Protein AF-A0AA39VV81-F1 (afdb_monomer_lite)

InterPro domains:
  IPR027417 P-loop containing nucleoside triphosphate hydrolase [G3DSA:3.40.50.300] (1-77)
  IPR027417 P-loop containing nucleoside triphosphate hydrolase [SSF52540] (1-65)
  IPR043926 ABC transporter family G domain [PF19055] (35-97)

Secondary structure (DSSP, 8-state):
-B-TTTT--HHHHHHHHHHHHHHHTTT-----B-SS--HHHHTT-SEEEEE-TTS-EEEEEE--GGGHHHHHHHHTSTTPPPPPTT--HHHHHHHHTSHHHHHHHT--HHHHHHTSHHHHHHHHHHHHHHSPPTT------SSSS--------

pLDDT: mean 90.63, std 11.13, range [39.34, 98.38]

Structure (mmCIF, N/CA/C/O backbone):
data_AF-A0AA39VV81-F1
#
_entry.id   AF-A0AA39VV81-F1
#
loop_
_atom_site.group_PDB
_atom_site.id
_atom_site.type_symbol
_atom_site.label_atom_id
_atom_site.label_alt_id
_atom_site.label_comp_id
_atom_site.label_asym_id
_atom_site.label_entity_id
_atom_site.label_seq_id
_atom_site.pdbx_PDB_ins_code
_atom_site.Cartn_x
_atom_site.Cartn_y
_atom_site.Cartn_z
_atom_site.occupancy
_atom_site.B_iso_or_equiv
_atom_site.auth_seq_id
_atom_site.auth_comp_id
_atom_site.auth_asym_id
_atom_site.auth_atom_id
_atom_site.pdbx_PDB_model_num
ATOM 1 N N . MET A 1 1 ? 12.410 -4.896 -3.274 1.00 86.50 1 MET A N 1
ATOM 2 C CA . MET A 1 1 ? 13.393 -4.187 -2.432 1.00 86.50 1 MET A CA 1
ATOM 3 C C . MET A 1 1 ? 12.891 -4.257 -1.015 1.00 86.50 1 MET A C 1
ATOM 5 O O . MET A 1 1 ? 11.704 -4.032 -0.819 1.00 86.50 1 MET A O 1
ATOM 9 N N . ASP A 1 2 ? 13.754 -4.611 -0.078 1.00 88.00 2 ASP A N 1
ATOM 10 C CA . ASP A 1 2 ? 13.371 -4.659 1.327 1.00 88.00 2 ASP A CA 1
ATOM 11 C C . ASP A 1 2 ?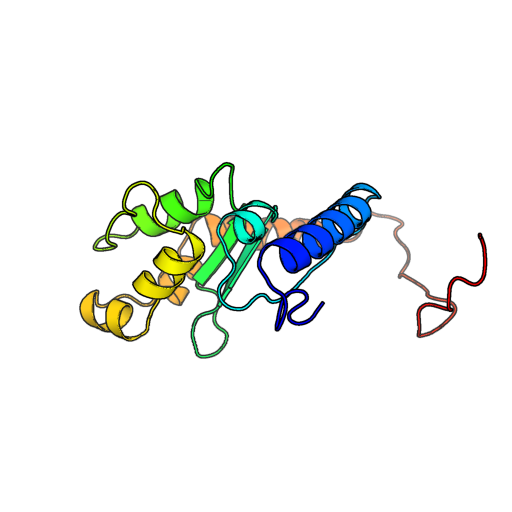 13.767 -3.33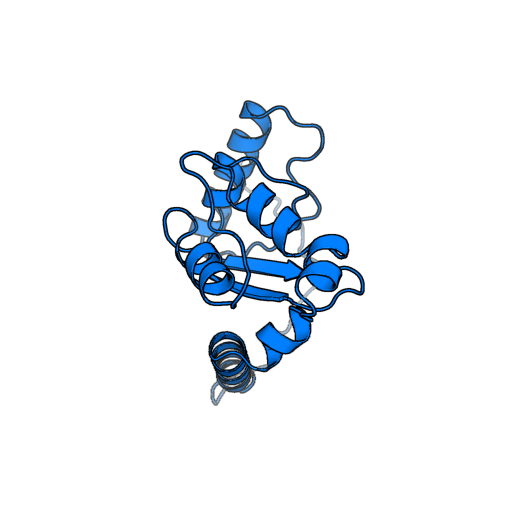6 1.984 1.00 88.00 2 ASP A C 1
ATOM 13 O O . ASP A 1 2 ? 14.931 -2.950 1.907 1.00 88.00 2 ASP A O 1
ATOM 17 N N . GLU A 1 3 ? 12.781 -2.602 2.495 1.00 87.69 3 GLU A N 1
ATOM 18 C CA . GLU A 1 3 ? 12.946 -1.348 3.242 1.00 87.69 3 GLU A CA 1
ATOM 19 C C . GLU A 1 3 ? 13.960 -0.316 2.678 1.00 87.69 3 GLU A C 1
ATOM 21 O O . GLU A 1 3 ? 14.897 0.099 3.366 1.00 87.69 3 GLU A O 1
ATOM 26 N N . PRO A 1 4 ? 13.793 0.184 1.438 1.00 87.81 4 PRO A N 1
ATOM 27 C CA . PRO A 1 4 ? 14.809 1.000 0.756 1.00 87.81 4 PRO A CA 1
ATOM 28 C C . PRO A 1 4 ? 15.098 2.367 1.402 1.00 87.81 4 PRO A C 1
ATOM 30 O O . PRO A 1 4 ? 16.030 3.055 0.989 1.00 87.81 4 PRO A O 1
ATOM 33 N N . THR A 1 5 ? 14.285 2.791 2.370 1.00 90.75 5 THR A N 1
ATOM 34 C CA . THR A 1 5 ? 14.377 4.101 3.027 1.00 90.75 5 THR A CA 1
ATOM 35 C C . THR A 1 5 ? 14.743 4.012 4.508 1.00 90.75 5 THR A C 1
ATOM 37 O O . THR A 1 5 ? 14.811 5.045 5.172 1.00 90.75 5 THR A O 1
ATOM 40 N N . THR A 1 6 ? 14.966 2.809 5.044 1.00 87.75 6 THR A N 1
ATOM 41 C CA . THR A 1 6 ? 15.277 2.626 6.467 1.00 87.75 6 THR A CA 1
ATOM 42 C C . THR A 1 6 ? 16.638 3.226 6.814 1.00 87.75 6 THR A C 1
ATOM 44 O O . THR A 1 6 ? 17.627 3.034 6.111 1.00 87.75 6 THR A O 1
ATOM 47 N N . GLY A 1 7 ? 16.680 4.000 7.903 1.00 86.50 7 GLY A N 1
ATOM 48 C CA . GLY A 1 7 ? 17.887 4.691 8.371 1.00 86.50 7 GLY A CA 1
ATOM 49 C C . GLY A 1 7 ? 18.252 5.964 7.598 1.00 86.50 7 GLY A C 1
ATOM 50 O O . GLY A 1 7 ? 19.259 6.592 7.919 1.00 86.50 7 GLY A O 1
ATOM 51 N N . LEU A 1 8 ? 17.452 6.368 6.606 1.00 89.25 8 LEU A N 1
ATOM 52 C CA . LEU A 1 8 ? 17.658 7.608 5.861 1.00 89.25 8 LEU A CA 1
ATOM 53 C C . LEU A 1 8 ? 16.846 8.760 6.453 1.00 89.25 8 LEU A C 1
ATOM 55 O O . LEU A 1 8 ? 15.715 8.583 6.906 1.00 89.25 8 LEU A O 1
ATOM 59 N N . ASP A 1 9 ? 17.399 9.971 6.380 1.00 90.38 9 ASP A N 1
ATOM 60 C CA . ASP A 1 9 ? 16.602 11.175 6.595 1.00 90.38 9 ASP A CA 1
ATOM 61 C C . ASP A 1 9 ? 15.593 11.390 5.450 1.00 90.38 9 ASP A C 1
ATOM 63 O O . ASP A 1 9 ? 15.684 10.786 4.376 1.00 90.38 9 ASP A O 1
ATOM 67 N N . ALA A 1 10 ? 14.628 12.287 5.664 1.00 85.81 10 ALA A N 1
ATOM 68 C CA . ALA A 1 10 ? 13.545 12.528 4.712 1.00 85.81 10 ALA A CA 1
ATOM 69 C C . ALA A 1 10 ? 14.028 12.944 3.308 1.00 85.81 10 ALA A C 1
ATOM 71 O O . ALA A 1 10 ? 13.410 12.569 2.310 1.00 85.81 10 ALA A O 1
ATOM 72 N N . ARG A 1 11 ? 15.129 13.702 3.205 1.00 89.38 11 ARG A N 1
ATOM 73 C CA . ARG A 1 11 ? 15.673 14.138 1.910 1.00 89.38 11 ARG A CA 1
ATOM 74 C C . ARG A 1 11 ? 16.378 12.986 1.212 1.00 89.38 11 ARG A C 1
ATOM 76 O O . ARG A 1 11 ? 16.147 12.771 0.025 1.00 89.38 11 ARG A O 1
ATOM 83 N N . ALA A 1 12 ? 17.210 12.241 1.937 1.00 92.81 12 ALA A N 1
ATOM 84 C CA . ALA A 1 12 ? 17.902 11.077 1.397 1.00 92.81 12 ALA A CA 1
ATOM 85 C C . ALA A 1 12 ? 16.903 10.011 0.915 1.00 92.81 12 ALA A C 1
ATOM 87 O O . ALA A 1 12 ? 17.016 9.526 -0.211 1.00 92.81 12 ALA A O 1
ATOM 88 N N . ALA A 1 13 ? 15.861 9.733 1.701 1.00 91.50 13 ALA A N 1
ATOM 89 C CA . ALA A 1 13 ? 14.791 8.819 1.316 1.00 91.50 13 ALA A CA 1
ATOM 90 C C . ALA A 1 13 ? 14.043 9.291 0.055 1.00 91.50 13 ALA A C 1
ATOM 92 O O . ALA A 1 13 ? 13.805 8.496 -0.854 1.00 91.50 13 ALA A O 1
ATOM 93 N N . ALA A 1 14 ? 13.735 10.589 -0.059 1.00 90.00 14 ALA A N 1
ATOM 94 C CA . ALA A 1 14 ? 13.103 11.145 -1.257 1.00 90.00 14 ALA A CA 1
ATOM 95 C C . ALA A 1 14 ? 13.991 11.014 -2.510 1.00 90.00 14 ALA A C 1
ATOM 97 O O . ALA A 1 14 ? 13.491 10.723 -3.597 1.00 90.00 14 ALA A O 1
ATOM 98 N N . ILE A 1 15 ? 15.311 11.185 -2.371 1.00 93.56 15 ILE A N 1
ATOM 99 C CA . ILE A 1 15 ? 16.265 10.984 -3.473 1.00 93.56 15 ILE A CA 1
ATOM 100 C C . ILE A 1 15 ? 16.265 9.520 -3.927 1.00 93.56 15 ILE A C 1
ATOM 102 O O . ILE A 1 15 ? 16.209 9.267 -5.133 1.00 93.56 15 ILE A O 1
ATOM 106 N N . VAL A 1 16 ? 16.284 8.571 -2.985 1.00 93.88 16 VAL A N 1
ATOM 107 C CA . VAL A 1 16 ? 16.202 7.135 -3.289 1.00 93.88 16 VAL A CA 1
ATOM 108 C C . VAL A 1 16 ? 14.902 6.815 -4.019 1.00 93.88 16 VAL A C 1
ATOM 110 O O . VAL A 1 16 ? 14.941 6.217 -5.092 1.00 93.88 16 VAL A O 1
ATOM 113 N N . MET A 1 17 ? 13.759 7.273 -3.507 1.00 93.50 17 MET A N 1
ATOM 114 C CA . MET A 1 17 ? 12.463 7.002 -4.135 1.00 93.50 17 MET A CA 1
ATOM 115 C C . MET A 1 17 ? 12.330 7.637 -5.522 1.00 93.50 17 MET A C 1
ATOM 117 O O . MET A 1 17 ? 11.754 7.028 -6.420 1.00 93.50 17 MET A O 1
ATOM 121 N N . ARG A 1 18 ? 12.939 8.805 -5.756 1.00 93.12 18 ARG A N 1
ATOM 122 C CA . ARG A 1 18 ? 13.023 9.394 -7.100 1.00 93.12 18 ARG A CA 1
ATOM 123 C C . ARG A 1 18 ? 13.838 8.525 -8.058 1.00 93.12 18 ARG A C 1
ATOM 125 O O . ARG A 1 18 ? 13.425 8.323 -9.194 1.00 93.12 18 ARG A O 1
ATOM 132 N N . ALA A 1 19 ? 14.977 7.995 -7.614 1.00 94.62 19 ALA A N 1
ATOM 133 C CA . ALA A 1 19 ? 15.768 7.078 -8.431 1.00 94.62 19 ALA A CA 1
ATOM 134 C C . ALA A 1 19 ? 14.997 5.781 -8.731 1.00 94.62 19 ALA A C 1
ATOM 136 O O . ALA A 1 19 ? 15.000 5.319 -9.869 1.00 94.62 19 ALA A O 1
ATOM 137 N N . VAL A 1 20 ? 14.278 5.238 -7.743 1.00 94.44 20 VAL A N 1
ATOM 138 C CA . VAL A 1 20 ? 13.371 4.094 -7.925 1.00 94.44 20 VAL A CA 1
ATOM 139 C C . VAL A 1 20 ? 12.307 4.413 -8.975 1.00 94.44 20 VAL A C 1
ATOM 141 O O . VAL A 1 20 ? 12.102 3.609 -9.883 1.00 94.44 20 VAL A O 1
ATOM 144 N N . LYS A 1 21 ? 11.682 5.597 -8.919 1.00 93.19 21 LYS A N 1
ATOM 145 C CA . LYS A 1 21 ? 10.670 6.001 -9.903 1.00 93.19 21 LYS A CA 1
ATOM 146 C C . LYS A 1 21 ? 11.243 6.089 -11.319 1.00 93.19 21 LYS A C 1
ATOM 148 O O . LYS A 1 21 ? 10.651 5.521 -12.227 1.00 93.19 21 LYS A O 1
ATOM 153 N N . ASN A 1 22 ? 12.446 6.642 -11.486 1.00 94.38 22 ASN A N 1
ATOM 154 C CA . ASN A 1 22 ? 13.122 6.656 -12.788 1.00 94.38 22 ASN A CA 1
ATOM 155 C C . ASN A 1 22 ? 13.334 5.241 -13.354 1.00 94.38 22 ASN A C 1
ATOM 157 O O . ASN A 1 22 ? 13.246 5.041 -14.561 1.00 94.38 22 ASN A O 1
ATOM 161 N N . VAL A 1 23 ? 13.616 4.244 -12.505 1.00 94.88 23 VAL A N 1
ATOM 162 C CA . VAL A 1 23 ? 13.725 2.844 -12.948 1.00 94.88 23 VAL A CA 1
ATOM 163 C C . VAL A 1 23 ? 12.357 2.298 -13.351 1.00 94.88 23 VAL A C 1
ATOM 165 O O . VAL A 1 23 ? 12.263 1.622 -14.376 1.00 94.88 23 VAL A O 1
ATOM 168 N N . VAL A 1 24 ? 11.295 2.606 -12.603 1.00 94.94 24 VAL A N 1
ATOM 169 C CA . VAL A 1 24 ? 9.922 2.224 -12.976 1.00 94.94 24 VAL A CA 1
ATOM 170 C C . VAL A 1 24 ? 9.543 2.790 -14.346 1.00 94.94 24 VAL A C 1
ATOM 172 O O . VAL A 1 24 ? 9.026 2.051 -15.184 1.00 94.94 24 VAL A O 1
ATOM 175 N N . ASP A 1 25 ? 9.903 4.044 -14.623 1.00 94.06 25 ASP A N 1
ATOM 176 C CA . ASP A 1 25 ? 9.601 4.733 -15.885 1.00 94.06 25 ASP A CA 1
ATOM 177 C C . ASP A 1 25 ? 10.280 4.089 -17.110 1.00 94.06 25 ASP A C 1
ATOM 179 O O . ASP A 1 25 ? 9.867 4.308 -18.246 1.00 94.06 25 ASP A O 1
ATOM 183 N N . THR A 1 26 ? 11.270 3.211 -16.903 1.00 96.19 26 THR A N 1
ATOM 184 C CA . THR A 1 26 ? 11.851 2.380 -17.976 1.00 96.19 26 THR A CA 1
ATOM 185 C C . THR A 1 26 ? 11.029 1.127 -18.316 1.00 96.19 26 THR A C 1
ATOM 187 O O . THR A 1 26 ? 11.498 0.270 -19.064 1.00 96.19 26 THR A O 1
ATOM 190 N N . GLY A 1 27 ? 9.824 0.984 -17.755 1.00 93.00 27 GLY A N 1
ATOM 191 C CA . GLY A 1 27 ? 8.943 -0.172 -17.954 1.00 93.00 27 GLY A CA 1
ATOM 192 C C . GLY A 1 27 ? 9.218 -1.340 -17.003 1.00 93.00 27 GLY A C 1
ATOM 193 O O . GLY A 1 27 ? 8.785 -2.463 -17.258 1.00 93.00 27 GLY A O 1
ATOM 194 N N . ARG A 1 28 ? 9.951 -1.104 -15.908 1.00 94.31 28 ARG A N 1
ATOM 195 C CA . ARG A 1 28 ? 10.276 -2.130 -14.907 1.00 94.31 28 ARG A CA 1
ATOM 196 C C . ARG A 1 28 ? 9.283 -2.086 -13.751 1.00 94.31 28 ARG A C 1
ATOM 198 O O . ARG A 1 28 ? 8.976 -1.025 -13.220 1.00 94.31 28 ARG A O 1
ATOM 205 N N . THR A 1 29 ? 8.826 -3.250 -13.301 1.00 93.69 29 THR A N 1
ATOM 206 C CA . THR A 1 29 ? 8.010 -3.356 -12.086 1.00 93.69 29 THR A CA 1
ATOM 207 C C . THR A 1 29 ? 8.909 -3.466 -10.861 1.00 93.69 29 THR A C 1
ATOM 209 O O . THR A 1 29 ? 9.768 -4.345 -10.793 1.00 93.69 29 THR A O 1
ATOM 212 N N . ILE A 1 30 ? 8.689 -2.598 -9.874 1.00 94.81 30 ILE A N 1
ATOM 213 C CA . ILE A 1 30 ? 9.360 -2.658 -8.575 1.00 94.81 30 ILE A CA 1
ATOM 214 C C . ILE A 1 30 ? 8.315 -2.949 -7.504 1.00 94.81 30 ILE A C 1
ATOM 216 O O . ILE A 1 30 ? 7.274 -2.303 -7.441 1.00 94.81 30 ILE A O 1
ATOM 220 N N . VAL A 1 31 ? 8.621 -3.921 -6.649 1.00 95.12 31 VAL A N 1
ATOM 221 C CA . VAL A 1 31 ? 7.860 -4.221 -5.435 1.00 95.12 31 VAL A CA 1
ATOM 222 C C . VAL A 1 31 ? 8.774 -3.962 -4.248 1.00 95.12 31 VAL A C 1
ATOM 224 O O . VAL A 1 31 ? 9.919 -4.432 -4.237 1.00 95.12 31 VAL A O 1
ATOM 227 N N . CYS A 1 32 ? 8.299 -3.217 -3.255 1.00 93.62 32 CYS A N 1
ATOM 228 C CA . CYS A 1 32 ? 9.033 -3.022 -2.014 1.00 93.62 32 CYS A CA 1
ATOM 229 C C . CYS A 1 32 ? 8.137 -3.005 -0.780 1.00 93.62 32 CYS A C 1
ATOM 231 O O . CYS A 1 32 ? 6.943 -2.722 -0.854 1.00 93.62 32 CYS A O 1
ATOM 233 N N . THR A 1 33 ? 8.751 -3.336 0.349 1.00 93.31 33 THR A N 1
ATOM 234 C CA . THR A 1 33 ? 8.215 -3.167 1.698 1.00 93.31 33 THR A CA 1
ATOM 235 C C . THR A 1 33 ? 8.684 -1.816 2.226 1.00 93.31 33 THR A C 1
ATOM 237 O O . THR A 1 33 ? 9.849 -1.451 2.056 1.00 93.31 33 THR A O 1
ATOM 240 N N . ILE A 1 34 ? 7.786 -1.047 2.845 1.00 90.19 34 ILE A N 1
ATOM 241 C CA . ILE A 1 34 ? 8.153 0.174 3.568 1.00 90.19 34 ILE A CA 1
ATOM 242 C C . ILE A 1 34 ? 7.458 0.187 4.922 1.00 90.19 34 ILE A C 1
ATOM 244 O O . ILE A 1 34 ? 6.246 -0.003 5.018 1.00 90.19 34 ILE A O 1
ATOM 248 N N . HIS A 1 35 ? 8.237 0.472 5.959 1.00 85.25 35 HIS A N 1
ATOM 249 C CA . HIS A 1 35 ? 7.744 0.673 7.310 1.00 85.25 35 HIS A CA 1
ATOM 250 C C . HIS A 1 35 ? 7.445 2.158 7.507 1.00 85.25 35 HIS A C 1
ATOM 252 O O . HIS A 1 35 ? 8.346 2.985 7.428 1.00 85.25 35 HIS A O 1
ATOM 258 N N . GLN A 1 36 ? 6.168 2.485 7.732 1.00 82.25 36 GLN A N 1
ATOM 259 C CA . GLN A 1 36 ? 5.690 3.833 8.084 1.00 82.25 36 GLN A CA 1
ATOM 260 C C . GLN A 1 36 ? 6.247 4.962 7.185 1.00 82.25 36 GLN A C 1
ATOM 262 O O . GLN A 1 36 ? 6.991 5.828 7.651 1.00 82.25 36 GLN A O 1
ATOM 267 N N . PRO A 1 37 ? 5.893 4.987 5.887 1.00 89.56 37 PRO A N 1
ATOM 268 C CA . PRO A 1 37 ? 6.383 6.013 4.973 1.00 89.56 37 PRO A CA 1
ATOM 269 C C . PRO A 1 37 ? 5.892 7.417 5.351 1.00 89.56 37 PRO A C 1
ATOM 271 O O . PRO A 1 37 ? 4.763 7.611 5.810 1.00 89.56 37 PRO A O 1
ATOM 274 N N . SER A 1 38 ? 6.720 8.424 5.063 1.00 91.88 38 SER A N 1
ATOM 275 C CA . SER A 1 38 ? 6.258 9.813 4.997 1.00 91.88 38 SER A CA 1
ATOM 276 C C . SER A 1 38 ? 5.268 9.992 3.841 1.00 91.88 38 SER A C 1
ATOM 278 O O . SER A 1 38 ? 5.292 9.216 2.887 1.00 91.88 38 SER A O 1
ATOM 280 N N . ILE A 1 39 ? 4.450 11.050 3.876 1.00 92.19 39 ILE A N 1
ATOM 281 C CA . ILE A 1 39 ? 3.481 11.357 2.804 1.00 92.19 39 ILE A CA 1
ATOM 282 C C . ILE A 1 39 ? 4.165 11.389 1.432 1.00 92.19 39 ILE A C 1
ATOM 284 O O . ILE A 1 39 ? 3.675 10.792 0.484 1.00 92.19 39 ILE A O 1
ATOM 288 N N . VAL A 1 40 ? 5.336 12.027 1.333 1.00 90.19 40 VAL A N 1
ATOM 289 C CA . VAL A 1 40 ? 6.087 12.142 0.070 1.00 90.19 40 VAL A CA 1
ATOM 290 C C . VAL A 1 40 ? 6.469 10.769 -0.488 1.00 90.19 40 VAL A C 1
ATOM 292 O O . VAL A 1 40 ? 6.380 10.544 -1.691 1.00 90.19 40 VAL A O 1
ATOM 295 N N . ILE A 1 41 ? 6.898 9.849 0.379 1.00 92.56 41 ILE A N 1
ATOM 296 C CA . ILE A 1 41 ? 7.259 8.486 -0.022 1.00 92.56 41 ILE A CA 1
ATOM 297 C C . ILE A 1 41 ? 5.997 7.694 -0.360 1.00 92.56 41 ILE A C 1
ATOM 299 O O . ILE A 1 41 ? 5.962 7.006 -1.375 1.00 92.56 41 ILE A O 1
ATOM 303 N N . PHE A 1 42 ? 4.958 7.797 0.465 1.00 94.00 42 PHE A N 1
ATOM 304 C CA . PHE A 1 42 ? 3.716 7.058 0.286 1.00 94.00 42 PHE A CA 1
ATOM 305 C C . PHE A 1 42 ? 3.034 7.407 -1.039 1.00 94.00 42 PHE A C 1
ATOM 307 O O . PHE A 1 42 ? 2.711 6.515 -1.814 1.00 94.00 42 PHE A O 1
ATOM 314 N N . GLU A 1 43 ? 2.944 8.695 -1.363 1.00 92.31 43 GLU A N 1
ATOM 315 C CA . GLU A 1 43 ? 2.360 9.201 -2.611 1.00 92.31 43 GLU A CA 1
ATOM 316 C C . GLU A 1 43 ? 3.206 8.896 -3.862 1.00 92.31 43 GLU A C 1
ATOM 318 O O . GLU A 1 43 ? 2.767 9.154 -4.980 1.00 92.31 43 GLU A O 1
ATOM 323 N N . SER A 1 44 ? 4.416 8.342 -3.712 1.00 92.31 44 SER A N 1
ATOM 324 C CA . SER A 1 44 ? 5.231 7.913 -4.858 1.00 92.31 44 SER A CA 1
ATOM 325 C C . SER A 1 44 ? 4.820 6.546 -5.428 1.00 92.31 44 SER A C 1
ATOM 327 O O . SER A 1 44 ? 5.291 6.169 -6.505 1.00 92.31 44 SER A O 1
ATOM 329 N N . PHE A 1 45 ? 3.946 5.809 -4.731 1.00 94.81 45 PHE A N 1
ATOM 330 C CA . PHE A 1 45 ? 3.496 4.473 -5.121 1.00 94.81 45 PHE A CA 1
ATOM 331 C C . PHE A 1 45 ? 2.243 4.489 -5.990 1.00 94.81 45 PHE A C 1
ATOM 333 O O . PHE A 1 45 ? 1.262 5.164 -5.698 1.00 94.81 45 PHE A O 1
ATOM 340 N N . ASP A 1 46 ? 2.236 3.635 -7.015 1.00 95.62 46 ASP A N 1
ATOM 341 C CA . ASP A 1 46 ? 1.069 3.459 -7.883 1.00 95.62 46 ASP A CA 1
ATOM 342 C C . ASP A 1 46 ? 0.007 2.534 -7.241 1.00 95.62 46 ASP A C 1
ATOM 344 O O . ASP A 1 46 ? -1.202 2.735 -7.392 1.00 95.62 46 ASP A O 1
ATOM 348 N N . LYS A 1 47 ? 0.451 1.501 -6.510 1.00 96.56 47 LYS A N 1
ATOM 349 C CA . LYS A 1 47 ? -0.397 0.483 -5.866 1.00 96.56 47 LYS A CA 1
ATOM 350 C C . LYS A 1 47 ? 0.105 0.147 -4.465 1.00 96.56 47 LYS A C 1
ATOM 352 O O . LYS A 1 47 ? 1.304 0.189 -4.206 1.00 96.56 47 LYS A O 1
ATOM 357 N N . LEU A 1 48 ? -0.821 -0.266 -3.606 1.00 97.38 48 LEU A N 1
ATOM 358 C CA . LEU A 1 48 ? -0.575 -0.691 -2.233 1.00 97.38 48 LEU A CA 1
ATOM 359 C C . LEU A 1 48 ? -1.098 -2.113 -2.016 1.00 97.38 48 LEU A C 1
ATOM 361 O O . LEU A 1 48 ? -2.210 -2.448 -2.428 1.00 97.38 48 LEU A O 1
ATOM 365 N N . ILE A 1 49 ? -0.311 -2.922 -1.311 1.00 97.62 49 ILE A N 1
ATOM 366 C CA . ILE A 1 49 ? -0.774 -4.142 -0.648 1.00 97.62 49 ILE A CA 1
ATOM 367 C C . ILE A 1 49 ? -0.580 -3.920 0.848 1.00 97.62 49 ILE A C 1
ATOM 369 O O . ILE A 1 49 ? 0.553 -3.795 1.308 1.00 97.62 49 ILE A O 1
ATOM 373 N N . LEU A 1 50 ? -1.679 -3.854 1.596 1.00 97.00 50 LEU A N 1
ATOM 374 C CA . LEU A 1 50 ? -1.659 -3.723 3.048 1.00 97.00 50 LEU A CA 1
ATOM 375 C C . LEU A 1 50 ? -1.958 -5.077 3.685 1.00 97.00 50 LEU A C 1
ATOM 377 O O . LEU A 1 50 ? -2.962 -5.725 3.369 1.00 97.00 50 LEU A O 1
ATOM 381 N N . LEU A 1 51 ? -1.085 -5.482 4.602 1.00 95.75 51 LEU A N 1
ATOM 382 C CA . LEU A 1 51 ? -1.206 -6.717 5.363 1.00 95.75 51 LEU A CA 1
ATOM 383 C C . LEU A 1 51 ? -1.502 -6.394 6.826 1.00 95.75 51 LEU A C 1
ATOM 385 O O . LEU A 1 51 ? -0.832 -5.549 7.419 1.00 95.75 51 LEU A O 1
ATOM 389 N N . LYS A 1 52 ? -2.452 -7.112 7.427 1.00 93.25 52 LYS A N 1
ATOM 390 C CA . LYS A 1 52 ? -2.602 -7.142 8.887 1.00 93.25 52 LYS A CA 1
ATOM 391 C C . LYS A 1 52 ? -1.649 -8.159 9.508 1.00 93.25 52 LYS A C 1
ATOM 393 O O . LYS A 1 52 ? -1.071 -9.016 8.831 1.00 93.25 52 LYS A O 1
ATOM 398 N N . THR A 1 53 ? -1.531 -8.117 10.835 1.00 86.75 53 THR A N 1
ATOM 399 C CA . THR A 1 53 ? -0.844 -9.177 11.583 1.00 86.75 53 THR A CA 1
ATOM 400 C C . THR A 1 53 ? -1.429 -10.541 11.214 1.00 86.75 53 THR A C 1
ATOM 402 O O . THR A 1 53 ? -2.643 -10.661 11.106 1.00 86.75 53 THR A O 1
ATOM 405 N N . SER A 1 54 ? -0.569 -11.556 11.079 1.00 88.38 54 SER A N 1
ATOM 406 C CA . SER A 1 54 ? -0.861 -12.877 10.491 1.00 88.38 54 SER A CA 1
ATOM 407 C C . SER A 1 54 ? -0.773 -12.954 8.960 1.00 88.38 54 SER A C 1
ATOM 409 O O . SER A 1 54 ? -1.152 -13.977 8.397 1.00 88.38 54 SER A O 1
ATOM 411 N N . GLY A 1 55 ? -0.300 -11.903 8.278 1.00 93.31 55 GLY A N 1
ATOM 412 C CA . GLY A 1 55 ? -0.015 -11.935 6.836 1.00 93.31 55 GLY A CA 1
ATOM 413 C C . GLY A 1 55 ? -1.254 -11.936 5.937 1.00 93.31 55 GLY A C 1
ATOM 414 O O . GLY A 1 55 ? -1.151 -12.223 4.748 1.00 93.31 55 GLY A O 1
ATOM 415 N N . ARG A 1 56 ? -2.433 -11.629 6.487 1.00 96.44 56 ARG A N 1
ATOM 416 C CA . ARG A 1 56 ? -3.677 -11.538 5.713 1.00 96.44 56 ARG A CA 1
ATOM 417 C C . ARG A 1 56 ? -3.780 -10.172 5.042 1.00 96.44 56 ARG A C 1
ATOM 419 O O . ARG A 1 56 ? -3.452 -9.157 5.653 1.00 96.44 56 ARG A O 1
ATOM 426 N N . ILE A 1 57 ? -4.250 -10.150 3.799 1.00 97.88 57 ILE A N 1
ATOM 427 C CA . ILE A 1 57 ? -4.449 -8.913 3.040 1.00 97.88 57 ILE A CA 1
ATOM 428 C C . ILE A 1 57 ? -5.714 -8.217 3.540 1.00 97.88 57 ILE A C 1
ATOM 430 O O . ILE A 1 57 ? -6.758 -8.851 3.665 1.00 97.88 57 ILE A O 1
ATOM 434 N N . VAL A 1 58 ? -5.610 -6.915 3.794 1.00 97.88 58 VAL A N 1
ATOM 435 C CA . VAL A 1 58 ? -6.751 -6.046 4.136 1.00 97.88 58 VAL A CA 1
ATOM 436 C C . VAL A 1 58 ? -7.031 -4.995 3.061 1.00 97.88 58 VAL A C 1
ATOM 438 O O . VAL A 1 58 ? -8.113 -4.414 3.026 1.00 97.88 58 VAL A O 1
ATOM 441 N N . TYR A 1 59 ? -6.065 -4.768 2.168 1.00 98.38 59 TYR A N 1
ATOM 442 C CA . TYR A 1 59 ? -6.209 -3.941 0.976 1.00 98.38 59 TYR A CA 1
ATOM 443 C C . TYR A 1 59 ? -5.206 -4.381 -0.090 1.00 98.38 59 TYR A C 1
ATOM 445 O O . TYR A 1 59 ? -4.035 -4.613 0.211 1.00 98.38 59 TYR A O 1
ATOM 453 N N . SER A 1 60 ? -5.639 -4.468 -1.344 1.00 98.12 60 SER A N 1
ATOM 454 C CA . SER A 1 60 ? -4.749 -4.633 -2.493 1.00 98.12 60 SER A CA 1
ATOM 455 C C . SER A 1 60 ? -5.344 -3.883 -3.673 1.00 98.12 60 SER A C 1
ATOM 457 O O . SER A 1 60 ? -6.368 -4.293 -4.218 1.00 98.12 60 SER A O 1
ATOM 459 N N . GLY A 1 61 ? -4.752 -2.750 -4.031 1.00 97.81 61 GLY A N 1
ATOM 460 C CA . GLY A 1 61 ? -5.369 -1.842 -4.988 1.00 97.81 61 GLY A CA 1
ATOM 461 C C . GLY A 1 61 ? -4.509 -0.628 -5.326 1.00 97.81 61 GLY A C 1
ATOM 462 O O . GLY A 1 61 ? -3.387 -0.503 -4.831 1.00 97.81 61 GLY A O 1
ATOM 463 N N . PRO A 1 62 ? -5.009 0.262 -6.199 1.00 97.75 62 PRO A N 1
ATOM 464 C CA . PRO A 1 62 ? -4.348 1.530 -6.491 1.00 97.75 62 PRO A CA 1
ATOM 465 C C . PRO A 1 62 ? -4.258 2.391 -5.233 1.00 97.75 62 PRO A C 1
ATOM 467 O O . PRO A 1 62 ? -5.143 2.338 -4.384 1.00 97.75 62 PRO A O 1
ATOM 470 N N . LEU A 1 63 ? -3.218 3.209 -5.111 1.00 96.19 63 LEU A N 1
ATOM 471 C CA . LEU A 1 63 ? -3.202 4.218 -4.051 1.00 96.19 63 LEU A CA 1
ATOM 472 C C . LEU A 1 63 ? -4.214 5.338 -4.349 1.00 96.19 63 LEU A C 1
ATOM 474 O O . LEU A 1 63 ? -4.929 5.809 -3.466 1.00 96.19 63 LEU A O 1
ATOM 478 N N . GLY A 1 64 ? -4.328 5.685 -5.633 1.00 95.69 64 GLY A N 1
ATOM 479 C CA . GLY A 1 64 ? -5.098 6.830 -6.102 1.00 95.69 64 GLY A CA 1
ATOM 480 C C . GLY A 1 64 ? -4.307 8.127 -5.953 1.00 95.69 64 GLY A C 1
ATOM 481 O O . GLY A 1 64 ? -3.313 8.200 -5.233 1.00 95.69 64 GLY A O 1
ATOM 482 N N . LYS A 1 65 ? -4.742 9.174 -6.654 1.00 93.81 65 LYS A N 1
ATOM 483 C CA . LYS A 1 65 ? -4.141 10.504 -6.505 1.00 93.81 65 LYS A CA 1
ATOM 484 C C . LYS A 1 65 ? -4.429 11.011 -5.089 1.00 93.81 65 LYS A C 1
ATOM 486 O O . LYS A 1 65 ? -5.596 10.991 -4.696 1.00 93.81 65 LYS A O 1
ATOM 491 N N . HIS A 1 66 ? -3.414 11.468 -4.355 1.00 93.56 66 HIS A N 1
ATOM 492 C CA . HIS A 1 66 ? -3.569 11.915 -2.962 1.00 93.56 66 HIS A CA 1
ATOM 493 C C . HIS A 1 66 ? -4.173 10.831 -2.057 1.00 93.56 66 HIS A C 1
ATOM 495 O O . HIS A 1 66 ? -5.036 11.120 -1.232 1.00 93.56 66 HIS A O 1
ATOM 501 N N . SER A 1 67 ? -3.794 9.568 -2.277 1.00 96.06 67 SER A N 1
ATOM 502 C CA . SER A 1 67 ? -4.301 8.406 -1.533 1.00 96.06 67 SER A CA 1
ATOM 503 C C . SER A 1 67 ? -5.828 8.207 -1.564 1.00 96.06 67 SER A C 1
ATOM 505 O O . SER A 1 67 ? -6.378 7.468 -0.748 1.00 96.06 67 SER A O 1
ATOM 507 N N . SER A 1 68 ? -6.532 8.837 -2.508 1.00 96.88 68 SER A N 1
ATOM 508 C CA . SER A 1 68 ? -8.003 8.821 -2.579 1.00 96.88 68 SER A CA 1
ATOM 509 C C . SER A 1 68 ? -8.600 7.415 -2.591 1.00 96.88 68 SER A C 1
ATOM 511 O O . SER A 1 68 ? -9.523 7.146 -1.834 1.00 96.88 68 SER A O 1
ATOM 513 N N . SER A 1 69 ? -8.054 6.486 -3.379 1.00 97.88 69 SER A N 1
ATOM 514 C CA . SER A 1 69 ? -8.630 5.140 -3.509 1.00 97.88 69 SER A CA 1
ATOM 515 C C . SER A 1 69 ? -8.546 4.330 -2.216 1.00 97.88 69 SER A C 1
ATOM 517 O O . SER A 1 69 ? -9.496 3.629 -1.868 1.00 97.88 69 SER A O 1
ATOM 519 N N . VAL A 1 70 ? -7.426 4.428 -1.492 1.00 97.06 70 VAL A N 1
ATOM 520 C CA . VAL A 1 70 ? -7.275 3.737 -0.204 1.00 97.06 70 VAL A CA 1
ATOM 521 C C . VAL A 1 70 ? -8.120 4.401 0.887 1.00 97.06 70 VAL A C 1
ATOM 523 O O . VAL A 1 70 ? -8.737 3.695 1.683 1.00 97.06 70 VAL A O 1
ATOM 526 N N . ILE A 1 71 ? -8.213 5.736 0.890 1.00 97.69 71 ILE A N 1
ATOM 527 C CA . ILE A 1 71 ? -9.058 6.488 1.828 1.00 97.69 71 ILE A CA 1
ATOM 528 C C . ILE A 1 71 ? -10.530 6.125 1.623 1.00 97.69 71 ILE A C 1
ATOM 530 O O . ILE A 1 71 ? -11.180 5.671 2.561 1.00 97.69 71 ILE A O 1
ATOM 534 N N . GLU A 1 72 ? -11.036 6.235 0.394 1.00 98.00 72 GLU A N 1
ATOM 535 C CA . GLU A 1 72 ? -12.425 5.914 0.044 1.00 98.00 72 GLU A CA 1
ATOM 536 C C . GLU A 1 72 ? -12.793 4.470 0.400 1.00 98.00 72 GLU A C 1
ATOM 538 O O . GLU A 1 72 ? -13.886 4.216 0.909 1.00 98.00 72 GLU A O 1
ATOM 543 N N . TYR A 1 73 ? -11.881 3.519 0.171 1.00 98.38 73 TYR A N 1
ATOM 544 C CA . TYR A 1 73 ? -12.107 2.117 0.516 1.00 98.38 73 TYR A CA 1
ATOM 545 C C . TYR A 1 73 ? -12.351 1.924 2.017 1.00 98.38 73 TYR A C 1
ATOM 547 O O . TYR A 1 73 ? -13.328 1.280 2.402 1.00 98.38 73 TYR A O 1
ATOM 555 N N . PHE A 1 74 ? -11.479 2.475 2.865 1.00 98.00 74 PHE A N 1
ATOM 556 C CA . PHE A 1 74 ? -11.595 2.295 4.309 1.00 98.00 74 PHE A CA 1
ATOM 557 C C . PHE A 1 74 ? -12.710 3.151 4.920 1.00 98.00 74 PHE A C 1
ATOM 559 O O . PHE A 1 74 ? -13.428 2.655 5.784 1.00 98.00 74 PHE A O 1
ATOM 566 N N . GLU A 1 75 ? -12.927 4.382 4.446 1.00 97.56 75 GLU A N 1
ATOM 567 C CA . GLU A 1 75 ? -14.056 5.217 4.888 1.00 97.56 75 GLU A CA 1
ATOM 568 C C . GLU A 1 75 ? -15.423 4.632 4.497 1.00 97.56 75 GLU A C 1
ATOM 570 O O . GLU A 1 75 ? -16.431 4.926 5.140 1.00 97.56 75 GLU A O 1
ATOM 575 N N . GLY A 1 76 ? -15.473 3.774 3.473 1.00 96.75 76 GLY A N 1
ATOM 576 C CA . GLY A 1 76 ? -16.670 3.018 3.107 1.00 96.75 76 GLY A CA 1
ATOM 577 C C . GLY A 1 76 ? -17.055 1.920 4.108 1.00 96.75 76 GLY A C 1
ATOM 578 O O . GLY A 1 76 ? -18.157 1.372 4.023 1.00 96.75 76 GLY A O 1
ATOM 579 N N . ILE A 1 77 ? -16.182 1.579 5.061 1.00 96.69 77 ILE A N 1
ATOM 580 C CA . ILE A 1 77 ? -16.450 0.569 6.087 1.00 96.69 77 ILE A CA 1
ATOM 581 C C . ILE A 1 77 ? -17.103 1.244 7.295 1.00 96.69 77 ILE A C 1
ATOM 583 O O . ILE A 1 77 ? -16.550 2.154 7.908 1.00 96.69 77 ILE A O 1
ATOM 587 N N . SER A 1 78 ? -18.296 0.769 7.663 1.00 95.19 78 SER A N 1
ATOM 588 C CA . SER A 1 78 ? -19.055 1.321 8.789 1.00 95.19 78 SER A CA 1
ATOM 589 C C . SER A 1 78 ? -18.235 1.327 10.085 1.00 95.19 78 SER A C 1
ATOM 591 O O . SER A 1 78 ? -17.633 0.317 10.449 1.00 95.19 78 SER A O 1
ATOM 593 N N . GLY A 1 79 ? -18.225 2.475 10.765 1.00 94.75 79 GLY A N 1
ATOM 594 C CA . GLY A 1 79 ? -17.510 2.690 12.023 1.00 94.75 79 GLY A CA 1
ATOM 595 C C . GLY A 1 79 ? -16.065 3.177 11.872 1.00 94.75 79 GLY A C 1
ATOM 596 O O . GLY A 1 79 ? -15.519 3.707 12.836 1.00 94.75 79 GLY A O 1
ATOM 597 N N . VAL A 1 80 ? -15.455 3.084 10.684 1.00 96.69 80 VAL A N 1
ATOM 598 C CA . VAL A 1 80 ? -14.107 3.627 10.458 1.00 96.69 80 VAL A CA 1
ATOM 599 C C . VAL A 1 80 ? -14.120 5.151 10.582 1.00 96.69 80 VAL A C 1
ATOM 601 O O . VAL A 1 80 ? -14.953 5.844 9.996 1.00 96.69 80 VAL A O 1
ATOM 604 N N . LEU A 1 81 ? -13.168 5.681 11.352 1.00 94.88 81 LEU A N 1
ATOM 605 C CA . LEU A 1 81 ? -12.974 7.117 11.497 1.00 94.88 81 LEU A CA 1
ATOM 606 C C . LEU A 1 81 ? -12.379 7.706 10.221 1.00 94.88 81 LEU A C 1
ATOM 608 O O . LEU A 1 81 ? -11.348 7.240 9.733 1.00 94.88 81 LEU A O 1
ATOM 612 N N . LYS A 1 82 ? -13.003 8.779 9.736 1.00 97.12 82 LYS A N 1
ATOM 613 C CA . LYS A 1 82 ? -12.511 9.538 8.589 1.00 97.12 82 LYS A CA 1
ATOM 614 C C . LYS A 1 82 ? -11.130 10.121 8.842 1.00 97.12 82 LYS A C 1
ATOM 616 O O . LYS A 1 82 ? -10.803 10.501 9.973 1.00 97.12 82 LYS A O 1
ATOM 621 N N . ILE A 1 83 ? -10.337 10.211 7.783 1.00 97.56 83 ILE A N 1
ATOM 622 C CA . ILE A 1 83 ? -9.026 10.844 7.872 1.00 97.56 83 ILE A CA 1
ATOM 623 C C . ILE A 1 83 ? -9.191 12.348 8.131 1.00 97.56 83 ILE A C 1
ATOM 625 O O . ILE A 1 83 ? -10.116 12.991 7.637 1.00 97.56 83 ILE A O 1
ATOM 629 N N . LYS A 1 84 ? -8.302 12.916 8.948 1.00 96.06 84 LYS A N 1
ATOM 630 C CA . LYS A 1 84 ? -8.262 14.362 9.201 1.00 96.06 84 LYS A CA 1
ATOM 631 C C . LYS A 1 84 ? -7.480 15.071 8.099 1.00 96.06 84 LYS A C 1
ATOM 633 O O . LYS A 1 84 ? -6.530 14.511 7.550 1.00 96.06 84 LYS A O 1
ATOM 638 N N . ASP A 1 85 ? -7.812 16.334 7.857 1.00 91.56 85 ASP A N 1
ATOM 639 C CA . ASP A 1 85 ? -7.046 17.180 6.943 1.00 91.56 85 ASP A CA 1
ATOM 640 C C . ASP A 1 85 ? -5.562 17.222 7.335 1.00 91.56 85 ASP A C 1
ATOM 642 O O . ASP A 1 85 ? -5.211 17.311 8.515 1.00 91.56 85 ASP A O 1
ATOM 646 N N . ASN A 1 86 ? -4.685 17.173 6.328 1.00 89.75 86 ASN A N 1
ATOM 647 C CA . ASN A 1 86 ? -3.223 17.164 6.472 1.00 89.75 86 ASN A CA 1
ATOM 648 C C . ASN A 1 86 ? -2.649 16.002 7.302 1.00 89.75 86 ASN A C 1
ATOM 650 O O . ASN A 1 86 ? -1.488 16.055 7.715 1.00 89.75 86 ASN A O 1
ATOM 654 N N . TYR A 1 87 ? -3.427 14.947 7.543 1.00 95.81 87 TYR A N 1
ATOM 655 C CA . TYR A 1 87 ? -2.938 13.761 8.228 1.00 95.81 87 TYR A CA 1
ATOM 656 C C . TYR A 1 87 ? -2.308 12.775 7.239 1.00 95.81 87 TYR A C 1
ATOM 658 O O . TYR A 1 87 ? -2.755 12.655 6.100 1.00 95.81 87 TYR A O 1
ATOM 666 N N . ASN A 1 88 ? -1.250 12.074 7.656 1.00 95.75 88 ASN A N 1
ATOM 667 C CA . ASN A 1 88 ? -0.557 11.129 6.782 1.00 95.75 88 ASN A CA 1
ATOM 668 C C . ASN A 1 88 ? -1.451 9.904 6.508 1.00 95.75 88 ASN A C 1
ATOM 670 O O . ASN A 1 88 ? -1.717 9.152 7.453 1.00 95.75 88 ASN A O 1
ATOM 674 N N . PRO A 1 89 ? -1.864 9.642 5.251 1.00 96.50 89 PRO A N 1
ATOM 675 C CA . PRO A 1 89 ? -2.730 8.508 4.938 1.00 96.50 89 PRO A CA 1
ATOM 676 C C . PRO A 1 89 ? -2.111 7.161 5.313 1.00 96.50 89 PRO A C 1
ATOM 678 O O . PRO A 1 89 ? -2.824 6.262 5.756 1.00 96.50 89 PRO A O 1
ATOM 681 N N . ALA A 1 90 ? -0.781 7.042 5.226 1.00 95.56 90 ALA A N 1
ATOM 682 C CA . ALA A 1 90 ? -0.078 5.831 5.628 1.00 95.56 90 ALA A CA 1
ATOM 683 C C . ALA A 1 90 ? -0.171 5.573 7.136 1.00 95.56 90 ALA A C 1
ATOM 685 O O . ALA A 1 90 ? -0.301 4.429 7.565 1.00 95.56 90 ALA A O 1
ATOM 686 N N . THR A 1 91 ? -0.107 6.630 7.947 1.00 95.94 91 THR A N 1
ATOM 687 C CA . THR A 1 91 ? -0.267 6.522 9.400 1.00 95.94 91 THR A CA 1
ATOM 688 C C . THR A 1 91 ? -1.711 6.183 9.739 1.00 95.94 91 THR A C 1
ATOM 690 O O . THR A 1 91 ? -1.955 5.206 10.440 1.00 95.94 91 THR A O 1
ATOM 693 N N . TRP A 1 92 ? -2.666 6.919 9.165 1.00 97.00 92 TRP A N 1
ATOM 694 C CA . TRP A 1 92 ? 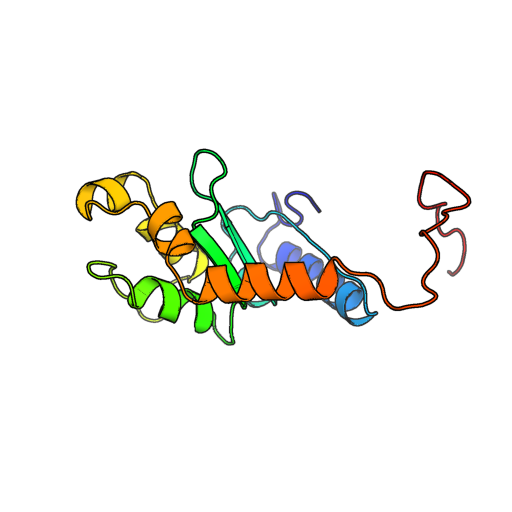-4.090 6.706 9.416 1.00 97.00 92 TRP A CA 1
ATOM 695 C C . TRP A 1 92 ? -4.527 5.285 9.080 1.00 97.00 92 TRP A C 1
ATOM 697 O O . TRP A 1 92 ? -5.131 4.634 9.926 1.00 97.00 92 TRP A O 1
ATOM 707 N N . MET A 1 93 ? -4.162 4.764 7.900 1.00 96.00 93 MET A N 1
ATOM 708 C CA . MET A 1 93 ? -4.561 3.410 7.501 1.00 96.00 93 MET A CA 1
ATOM 709 C C . MET A 1 93 ? -4.026 2.342 8.468 1.00 96.00 93 MET A C 1
ATOM 711 O O . MET A 1 93 ? -4.716 1.363 8.738 1.00 96.00 93 MET A O 1
ATOM 715 N N . LEU A 1 94 ? -2.815 2.521 9.010 1.00 95.06 94 LEU A N 1
ATOM 716 C CA . LEU A 1 94 ? -2.219 1.589 9.972 1.00 95.06 94 LEU A CA 1
ATOM 717 C C . LEU A 1 94 ? -2.905 1.666 11.340 1.00 95.06 94 LEU A C 1
ATOM 719 O O . LEU A 1 94 ? -3.072 0.640 11.994 1.00 95.06 94 LEU A O 1
ATOM 723 N N . GLU A 1 95 ? -3.321 2.861 11.761 1.00 95.12 95 GLU A N 1
ATOM 724 C CA . GLU A 1 95 ? -4.067 3.062 13.004 1.00 95.12 95 GLU A CA 1
ATOM 725 C C . GLU A 1 95 ? -5.449 2.408 12.930 1.00 95.12 95 GLU A C 1
ATOM 727 O O . GLU A 1 95 ? -5.776 1.579 13.780 1.00 95.12 95 GLU A O 1
ATOM 732 N N . ILE A 1 96 ? -6.233 2.697 11.884 1.00 96.00 96 ILE A N 1
ATOM 733 C CA . ILE A 1 96 ? -7.606 2.177 11.766 1.00 96.00 96 ILE A CA 1
ATOM 734 C C . ILE A 1 96 ? -7.658 0.666 11.523 1.00 96.00 96 ILE A C 1
ATOM 736 O O . ILE A 1 96 ? -8.654 0.034 11.860 1.00 96.00 96 ILE A O 1
ATOM 740 N N . THR A 1 97 ? -6.598 0.079 10.954 1.00 95.75 97 THR A N 1
ATOM 741 C CA . THR A 1 97 ? -6.485 -1.374 10.730 1.00 95.75 97 THR A CA 1
ATOM 742 C C . THR A 1 97 ? -5.726 -2.094 11.846 1.00 95.75 97 THR A C 1
ATOM 744 O O . THR A 1 97 ? -5.410 -3.282 11.730 1.00 95.75 97 THR A O 1
ATOM 747 N N . SER A 1 98 ? -5.431 -1.397 12.947 1.00 95.06 98 SER A N 1
ATOM 748 C CA . SER A 1 98 ? -4.795 -1.989 14.119 1.00 95.06 98 SER A CA 1
ATOM 749 C C . SER A 1 98 ? -5.694 -3.034 14.790 1.00 95.06 98 SER A C 1
ATOM 751 O O . SER A 1 98 ? -6.922 -2.993 14.700 1.00 95.06 98 SER A O 1
ATOM 753 N N . LYS A 1 99 ? -5.084 -3.967 15.534 1.00 94.75 99 LYS A N 1
ATOM 754 C CA . LYS A 1 99 ? -5.828 -4.996 16.284 1.00 94.75 99 LYS A CA 1
ATOM 755 C C . LYS A 1 99 ? -6.802 -4.401 17.305 1.00 94.75 99 LYS A C 1
ATOM 757 O O . LYS A 1 99 ? -7.857 -4.980 17.538 1.00 94.75 99 LYS A O 1
ATOM 762 N N . SER A 1 100 ? -6.430 -3.286 17.935 1.00 94.94 100 SER A N 1
ATOM 763 C CA . SER A 1 100 ? -7.295 -2.568 18.874 1.00 94.94 100 SER A CA 1
ATOM 764 C C . SER A 1 100 ? -8.516 -2.003 18.160 1.00 94.94 100 SER A C 1
ATOM 766 O O . SER A 1 100 ? -9.633 -2.257 18.597 1.00 94.94 100 SER A O 1
ATOM 768 N N . SER A 1 101 ? -8.321 -1.337 17.019 1.00 95.06 101 SER A N 1
ATOM 769 C CA . SER A 1 101 ? -9.428 -0.782 16.237 1.00 95.06 101 SER A CA 1
ATOM 770 C C . SER A 1 101 ? -10.352 -1.871 15.691 1.00 95.06 101 SER A C 1
ATOM 772 O O . SER A 1 101 ? -11.566 -1.712 15.729 1.00 95.06 101 SER A O 1
ATOM 774 N N . GLU A 1 102 ? -9.817 -3.015 15.256 1.00 94.94 102 GLU A N 1
ATOM 775 C CA . GLU A 1 102 ? -10.640 -4.172 14.870 1.00 94.94 102 GLU A CA 1
ATOM 776 C C . GLU A 1 102 ? -11.519 -4.684 16.015 1.00 94.94 102 GLU A C 1
ATOM 778 O O . GLU A 1 102 ? -12.699 -4.969 15.805 1.00 94.94 102 GLU A O 1
ATOM 783 N N . ALA A 1 103 ? -10.957 -4.790 17.223 1.00 95.31 103 ALA A N 1
ATOM 784 C CA . ALA A 1 103 ? -11.686 -5.256 18.398 1.00 95.31 103 ALA A CA 1
ATOM 785 C C . ALA A 1 103 ? -12.785 -4.271 18.824 1.00 95.31 103 ALA A C 1
ATOM 787 O O . ALA A 1 103 ? -13.890 -4.699 19.148 1.00 95.31 103 ALA A O 1
ATOM 788 N N . GLU A 1 104 ? -12.501 -2.968 18.784 1.00 95.81 104 GLU A N 1
ATOM 789 C CA . GLU A 1 104 ? -13.468 -1.908 19.099 1.00 95.81 104 GLU A CA 1
ATOM 790 C C . GLU A 1 104 ? -14.616 -1.848 18.084 1.00 95.81 104 GLU A C 1
ATOM 792 O O . GLU A 1 104 ? -15.773 -1.680 18.467 1.00 95.81 104 GLU A O 1
ATOM 797 N N . LEU A 1 105 ? -14.311 -2.019 16.795 1.00 95.31 105 LEU A N 1
ATOM 798 C CA . LEU A 1 105 ? -15.306 -1.999 15.720 1.00 95.31 105 LEU A CA 1
ATOM 799 C C . LEU A 1 105 ? -16.056 -3.328 15.564 1.00 95.31 105 LEU A C 1
ATOM 801 O O . LEU A 1 105 ? -17.099 -3.367 14.912 1.00 95.31 105 LEU A O 1
ATOM 805 N N . GLY A 1 106 ? -15.528 -4.424 16.116 1.00 96.00 106 GLY A N 1
ATOM 806 C CA . GLY A 1 106 ? -16.056 -5.769 15.886 1.00 96.00 106 GLY A CA 1
ATOM 807 C C . GLY A 1 106 ? -15.939 -6.206 14.421 1.00 96.00 106 GLY A C 1
ATOM 808 O O . GLY A 1 106 ? -16.833 -6.871 13.898 1.00 96.00 106 GLY A O 1
ATOM 809 N N . VAL A 1 107 ? -14.862 -5.806 13.737 1.00 95.44 107 VAL A N 1
ATOM 810 C CA . VAL A 1 107 ? -14.643 -6.043 12.300 1.00 95.44 107 VAL A CA 1
ATOM 811 C C . VAL A 1 107 ? -13.349 -6.828 12.077 1.00 95.44 107 VAL A C 1
ATOM 813 O O . VAL A 1 107 ? -12.327 -6.525 12.680 1.00 95.44 107 VAL A O 1
ATOM 816 N N . ASP A 1 108 ? -13.365 -7.797 11.153 1.00 96.12 108 ASP A N 1
ATOM 817 C CA . ASP A 1 108 ? -12.140 -8.359 10.565 1.00 96.12 108 ASP A CA 1
ATOM 818 C C . ASP A 1 108 ? -11.912 -7.734 9.183 1.00 96.12 108 ASP A C 1
ATOM 820 O O . ASP A 1 108 ? -12.622 -8.045 8.221 1.00 96.12 108 ASP A O 1
ATOM 824 N N . PHE 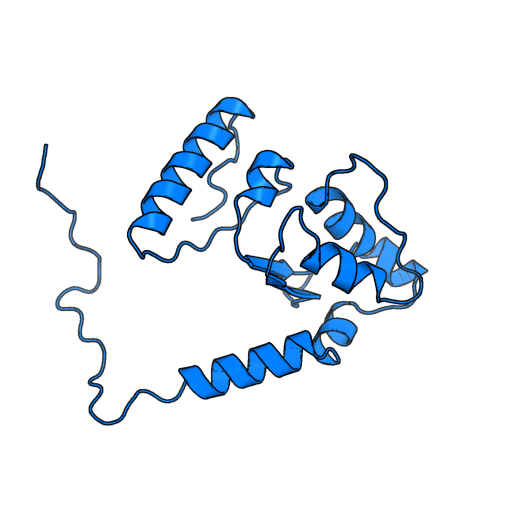A 1 109 ? -10.916 -6.853 9.057 1.00 97.44 109 PHE A N 1
ATOM 825 C CA . PHE A 1 109 ? -10.640 -6.175 7.787 1.00 97.44 109 PHE A CA 1
ATOM 826 C C . PHE A 1 109 ? -10.206 -7.137 6.679 1.00 97.44 109 PHE A C 1
ATOM 828 O O . PHE A 1 109 ? -10.428 -6.845 5.505 1.00 97.44 109 PHE A O 1
ATOM 835 N N . ALA A 1 110 ? -9.630 -8.297 7.016 1.00 97.56 110 ALA A N 1
ATOM 836 C CA . ALA A 1 110 ? -9.291 -9.295 6.004 1.00 97.56 110 ALA A CA 1
ATOM 837 C C . ALA A 1 110 ? -10.551 -9.951 5.431 1.00 97.56 110 ALA A C 1
ATOM 839 O O . ALA A 1 110 ? -10.620 -10.206 4.230 1.00 97.56 110 ALA A O 1
ATOM 840 N N . GLN A 1 111 ? -11.565 -10.173 6.271 1.00 97.50 111 GLN A N 1
ATOM 841 C CA . GLN A 1 111 ? -12.868 -10.635 5.805 1.00 97.50 111 GLN A CA 1
ATOM 842 C C . GLN A 1 111 ? -13.559 -9.552 4.970 1.00 97.50 111 GLN A C 1
ATOM 844 O O . GLN A 1 111 ? -13.993 -9.833 3.859 1.00 97.50 111 GLN A O 1
ATOM 849 N N . LYS A 1 112 ? -13.573 -8.295 5.442 1.00 97.88 112 LYS A N 1
ATOM 850 C CA . LYS A 1 112 ? -14.125 -7.167 4.668 1.00 97.88 112 LYS A CA 1
ATOM 851 C C . LYS A 1 112 ? -13.482 -7.034 3.294 1.00 97.88 112 LYS A C 1
ATOM 853 O O . LYS A 1 112 ? -14.186 -6.785 2.322 1.00 97.88 112 LYS A O 1
ATOM 858 N N . PHE A 1 113 ? -12.168 -7.228 3.211 1.00 98.31 113 PHE A N 1
ATOM 859 C CA . PHE A 1 113 ? -11.474 -7.263 1.934 1.00 98.31 113 PHE A CA 1
ATOM 860 C C . PHE A 1 113 ? -11.929 -8.441 1.076 1.00 98.31 113 PHE A C 1
ATOM 862 O O . PHE A 1 113 ? -12.289 -8.215 -0.074 1.00 98.31 113 PHE A O 1
ATOM 869 N N . GLY A 1 114 ? -11.980 -9.657 1.625 1.00 98.00 114 GLY A N 1
ATOM 870 C CA . GLY A 1 114 ? -12.460 -10.849 0.915 1.00 98.00 114 GLY A CA 1
ATOM 871 C C . GLY A 1 114 ? -13.883 -10.722 0.358 1.00 98.00 114 GLY A C 1
ATOM 872 O O . GLY A 1 114 ? -14.153 -11.233 -0.723 1.00 98.00 114 GLY A O 1
ATOM 873 N N . ASP A 1 115 ? -14.754 -9.976 1.039 1.00 97.81 115 ASP A N 1
ATOM 874 C CA . ASP A 1 115 ? -16.140 -9.727 0.618 1.00 97.81 115 ASP A CA 1
ATOM 875 C C . ASP A 1 115 ? -16.279 -8.508 -0.325 1.00 97.81 115 ASP A C 1
ATOM 877 O O . ASP A 1 115 ? -17.380 -8.155 -0.755 1.00 97.81 115 ASP A O 1
ATOM 881 N N . SER A 1 116 ? -15.178 -7.813 -0.633 1.00 98.06 116 SER A N 1
ATOM 882 C CA . SER A 1 116 ? -15.205 -6.550 -1.375 1.00 98.06 116 SER A CA 1
ATOM 883 C C . SER A 1 116 ? -15.196 -6.729 -2.896 1.00 98.06 116 SER A C 1
ATOM 885 O O . SER A 1 116 ? -14.578 -7.635 -3.457 1.00 98.06 116 SER A O 1
ATOM 887 N N . ILE A 1 117 ? -15.767 -5.745 -3.600 1.00 97.50 117 ILE A N 1
ATOM 888 C CA . ILE A 1 117 ? -15.662 -5.626 -5.066 1.00 97.50 117 ILE A CA 1
ATOM 889 C C . ILE A 1 117 ? -14.192 -5.547 -5.512 1.00 97.50 117 ILE A C 1
ATOM 891 O O . ILE A 1 117 ? -13.842 -6.018 -6.594 1.00 97.50 117 ILE A O 1
ATOM 895 N N . LEU A 1 118 ? -13.320 -4.945 -4.695 1.00 97.56 118 LEU A N 1
ATOM 896 C CA . LEU A 1 118 ? -11.892 -4.838 -4.988 1.00 97.56 118 LEU A CA 1
ATOM 897 C C . LEU A 1 118 ? -11.230 -6.222 -5.047 1.00 97.56 118 LEU A C 1
ATOM 899 O O . LEU A 1 118 ? -10.465 -6.493 -5.971 1.00 97.56 118 LEU A O 1
ATOM 903 N N . TYR A 1 119 ? -11.565 -7.115 -4.116 1.00 98.19 119 TYR A N 1
ATOM 904 C CA . TYR A 1 119 ? -11.069 -8.490 -4.122 1.00 98.19 119 TYR A CA 1
ATOM 905 C C . TYR A 1 119 ? -11.570 -9.289 -5.327 1.00 98.19 119 TYR A C 1
ATOM 907 O O . TYR A 1 119 ? -10.770 -9.951 -5.989 1.00 98.19 119 TYR A O 1
ATOM 915 N N . GLU A 1 120 ? -12.852 -9.168 -5.682 1.00 98.00 120 GLU A N 1
ATOM 916 C CA . GLU A 1 120 ? -13.396 -9.817 -6.883 1.00 98.00 120 GLU A CA 1
ATOM 917 C C . GLU A 1 120 ? -12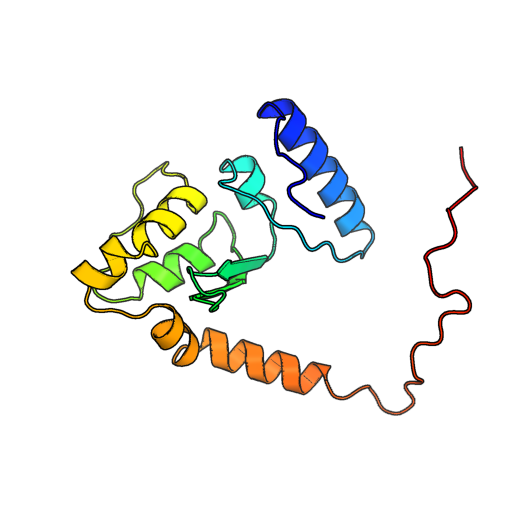.705 -9.337 -8.166 1.00 98.00 120 GLU A C 1
ATOM 919 O O . GLU A 1 120 ? -12.290 -10.150 -8.994 1.00 98.00 120 GLU A O 1
ATOM 924 N N . LYS A 1 121 ? -12.475 -8.023 -8.302 1.00 97.50 121 LYS A N 1
ATOM 925 C CA . LYS A 1 121 ? -11.706 -7.456 -9.423 1.00 97.50 121 LYS A CA 1
ATOM 926 C C . LYS A 1 121 ? -10.279 -7.998 -9.474 1.00 97.50 121 LYS A C 1
ATOM 928 O O . LYS A 1 121 ? -9.783 -8.300 -10.557 1.00 97.50 121 LYS A O 1
ATOM 933 N N . ASN A 1 122 ? -9.623 -8.141 -8.324 1.00 96.88 122 ASN A N 1
ATOM 934 C CA . ASN A 1 122 ? -8.271 -8.692 -8.255 1.00 96.88 122 ASN A CA 1
ATOM 935 C C . ASN A 1 122 ? -8.234 -10.167 -8.669 1.00 96.88 122 ASN A C 1
ATOM 937 O O . ASN A 1 122 ? -7.359 -10.549 -9.443 1.00 96.88 122 ASN A O 1
ATOM 941 N N . LYS A 1 123 ? -9.188 -10.988 -8.209 1.00 96.88 123 LYS A N 1
ATOM 942 C CA . LYS A 1 123 ? -9.304 -12.391 -8.639 1.00 96.88 123 LYS A CA 1
ATOM 943 C C . LYS A 1 123 ? -9.522 -12.502 -10.143 1.00 96.88 123 LYS A C 1
ATOM 945 O O . LYS A 1 123 ? -8.870 -13.318 -10.789 1.00 96.88 123 LYS A O 1
ATOM 950 N N . GLU A 1 124 ? -10.400 -11.674 -10.700 1.00 96.19 124 GLU A N 1
ATOM 951 C CA . GLU A 1 124 ? -10.671 -11.674 -12.136 1.00 96.19 124 GLU A CA 1
ATOM 952 C C . GLU A 1 124 ? -9.439 -11.248 -12.943 1.00 96.19 124 GLU A C 1
ATOM 954 O O . GLU A 1 124 ? -9.088 -11.908 -13.920 1.00 96.19 124 GLU A O 1
ATOM 959 N N . LEU A 1 125 ? -8.718 -10.215 -12.498 1.00 94.56 125 LEU A N 1
ATOM 960 C CA . LEU A 1 125 ? -7.465 -9.802 -13.129 1.00 94.56 125 LEU A CA 1
ATOM 961 C C . LEU A 1 125 ? -6.422 -10.926 -13.097 1.00 94.56 125 LEU A C 1
ATOM 963 O O . LEU A 1 125 ? -5.793 -11.213 -14.113 1.00 94.56 125 LEU A O 1
ATOM 967 N N . VAL A 1 126 ? -6.257 -11.596 -11.952 1.00 94.38 126 VAL A N 1
ATOM 968 C CA . VAL A 1 126 ? -5.357 -12.752 -11.838 1.00 94.38 126 VAL A CA 1
ATOM 969 C C . VAL A 1 126 ? -5.785 -13.851 -12.803 1.00 94.38 126 VAL A C 1
ATOM 971 O O . VAL A 1 126 ? -4.940 -14.365 -13.529 1.00 94.38 126 VAL A O 1
ATOM 974 N N . ARG A 1 127 ? -7.078 -14.182 -12.879 1.00 93.44 127 ARG A N 1
ATOM 975 C CA . ARG A 1 127 ? -7.602 -15.203 -13.797 1.00 93.44 127 ARG A CA 1
ATOM 976 C C . ARG A 1 127 ? -7.282 -14.877 -15.258 1.00 93.44 127 ARG A C 1
ATOM 978 O O . ARG A 1 127 ? -6.809 -15.753 -15.973 1.00 93.44 127 ARG A O 1
ATOM 985 N N . GLN A 1 128 ? -7.499 -13.630 -15.677 1.00 91.44 128 GLN A N 1
ATOM 986 C CA . GLN A 1 128 ? -7.212 -13.163 -17.039 1.00 91.44 128 GLN A CA 1
ATOM 987 C C . GLN A 1 128 ? -5.720 -13.233 -17.379 1.00 91.44 128 GLN A C 1
ATOM 989 O O . GLN A 1 128 ? -5.360 -13.595 -18.496 1.00 91.44 128 GLN A O 1
ATOM 994 N N . LEU A 1 129 ? -4.850 -12.909 -16.419 1.00 89.06 129 LEU A N 1
ATOM 995 C CA . LEU A 1 129 ? -3.399 -12.888 -16.618 1.00 89.06 129 LEU A CA 1
ATOM 996 C C . LEU A 1 129 ? -2.724 -14.250 -16.396 1.00 89.06 129 LEU A C 1
ATOM 998 O O . LEU A 1 129 ? -1.580 -14.432 -16.803 1.00 89.06 129 LEU A O 1
ATOM 1002 N N . SER A 1 130 ? -3.409 -15.205 -15.760 1.00 89.75 130 SER A N 1
ATOM 1003 C CA . SER A 1 130 ? -2.873 -16.548 -15.489 1.00 89.75 130 SER A CA 1
ATOM 1004 C C . SER A 1 130 ? -2.888 -17.451 -16.720 1.00 89.75 130 SER A C 1
ATOM 1006 O O . SER A 1 130 ? -2.152 -18.434 -16.766 1.00 89.75 130 SER A O 1
ATOM 1008 N N . THR A 1 131 ? -3.722 -17.148 -17.718 1.00 85.75 131 THR A N 1
ATOM 1009 C CA . THR A 1 131 ? -3.718 -17.862 -18.996 1.00 85.75 131 THR A CA 1
ATOM 1010 C C . THR A 1 131 ? -2.773 -17.168 -19.969 1.00 85.75 131 THR A C 1
ATOM 1012 O O . THR A 1 131 ? -3.053 -16.034 -20.370 1.00 85.75 131 THR A O 1
ATOM 1015 N N . PRO A 1 132 ? -1.665 -17.808 -20.372 1.00 83.31 132 PRO A N 1
ATOM 1016 C CA . PRO A 1 132 ? -0.742 -17.176 -21.291 1.00 83.31 132 PRO A CA 1
ATOM 1017 C C . PRO A 1 132 ? -1.359 -17.119 -22.708 1.00 83.31 132 PRO A C 1
ATOM 1019 O O . PRO A 1 132 ? -2.156 -17.992 -23.072 1.00 83.31 132 PRO A O 1
ATOM 1022 N N . PRO A 1 133 ? -1.048 -16.088 -23.518 1.00 83.44 133 PRO A N 1
ATOM 1023 C CA . PRO A 1 133 ? -1.591 -15.960 -24.869 1.00 83.44 133 PRO A CA 1
ATOM 1024 C C . PRO A 1 133 ? -1.263 -17.173 -25.746 1.00 83.44 133 PRO A C 1
ATOM 1026 O O . PRO A 1 133 ? -0.195 -17.769 -25.625 1.00 83.44 133 PRO A O 1
ATOM 1029 N N . SER A 1 134 ? -2.145 -17.515 -26.688 1.00 85.25 134 SER A N 1
ATOM 1030 C CA . SER A 1 134 ? -1.878 -18.609 -27.633 1.00 85.25 134 SER A CA 1
ATOM 1031 C C . SER A 1 134 ? -0.553 -18.389 -28.377 1.00 85.25 134 SER A C 1
ATOM 1033 O O . SER A 1 134 ? -0.336 -17.334 -28.968 1.00 85.25 134 SER A O 1
ATOM 1035 N N . GLY A 1 135 ? 0.335 -19.388 -28.337 1.00 85.19 135 GLY A N 1
ATOM 1036 C CA . GLY A 1 135 ? 1.676 -19.315 -28.932 1.00 85.19 135 GLY A CA 1
ATOM 1037 C C . GLY A 1 135 ? 2.777 -18.795 -27.999 1.00 85.19 135 GLY A C 1
ATOM 1038 O O . GLY A 1 135 ? 3.938 -18.743 -28.409 1.00 85.19 135 GLY A O 1
ATOM 1039 N N . SER A 1 136 ? 2.453 -18.451 -26.748 1.00 84.75 136 SER A N 1
ATOM 1040 C CA . SER A 1 136 ? 3.453 -18.179 -25.715 1.00 84.75 136 SER A CA 1
ATOM 1041 C C . SER A 1 136 ? 4.341 -19.400 -25.475 1.00 84.75 136 SER A C 1
ATOM 1043 O O . SER A 1 136 ? 3.852 -20.529 -25.417 1.00 84.75 136 SER A O 1
ATOM 1045 N N . ARG A 1 137 ? 5.636 -19.169 -25.272 1.00 82.38 137 ARG A N 1
ATOM 1046 C CA . ARG A 1 137 ? 6.579 -20.182 -24.790 1.00 82.38 137 ARG A CA 1
ATOM 1047 C C . ARG A 1 137 ? 6.924 -19.878 -23.343 1.00 82.38 137 ARG A C 1
ATOM 1049 O O . ARG A 1 137 ? 6.907 -18.711 -22.950 1.00 82.38 137 ARG A O 1
ATOM 1056 N N . ASP A 1 138 ? 7.274 -20.910 -22.590 1.00 80.50 138 ASP A N 1
ATOM 1057 C CA . ASP A 1 138 ? 7.785 -20.727 -21.238 1.00 80.50 138 ASP A CA 1
ATOM 1058 C C . ASP A 1 138 ? 9.008 -19.806 -21.247 1.00 80.50 138 ASP A C 1
ATOM 1060 O O . ASP A 1 138 ? 9.847 -19.845 -22.156 1.00 80.50 138 ASP A O 1
ATOM 1064 N N . LEU A 1 139 ? 9.098 -18.957 -20.224 1.00 79.44 139 LEU A N 1
ATOM 1065 C CA . LEU A 1 139 ? 10.255 -18.097 -20.025 1.00 79.44 139 LEU A CA 1
ATOM 1066 C C . LEU A 1 139 ? 11.477 -18.973 -19.747 1.00 79.44 139 LEU A C 1
ATOM 1068 O O . LEU A 1 139 ? 11.605 -19.567 -18.678 1.00 79.44 139 LEU A O 1
ATOM 1072 N N . HIS A 1 140 ? 12.387 -19.033 -20.715 1.00 79.75 140 HIS A N 1
ATOM 1073 C CA . HIS A 1 140 ? 13.673 -19.684 -20.544 1.00 79.75 140 HIS A CA 1
ATOM 1074 C C . HIS A 1 140 ? 14.748 -18.631 -20.294 1.00 79.75 140 HIS A C 1
ATOM 1076 O O . HIS A 1 140 ? 15.059 -17.819 -21.168 1.00 79.75 140 HIS A O 1
ATOM 1082 N N . PHE A 1 141 ? 15.315 -18.647 -19.091 1.00 80.81 141 PHE A N 1
ATOM 1083 C CA . PHE A 1 141 ? 16.454 -17.809 -18.752 1.00 80.81 141 PHE A CA 1
ATOM 1084 C C . PHE A 1 141 ? 17.738 -18.624 -18.943 1.00 80.81 141 PHE A C 1
ATOM 1086 O O . PHE A 1 141 ? 17.861 -19.694 -18.346 1.00 80.81 141 PHE A O 1
ATOM 1093 N N . PRO A 1 142 ? 18.701 -18.144 -19.753 1.00 77.94 142 PRO A N 1
ATOM 1094 C CA . PRO A 1 142 ? 19.949 -18.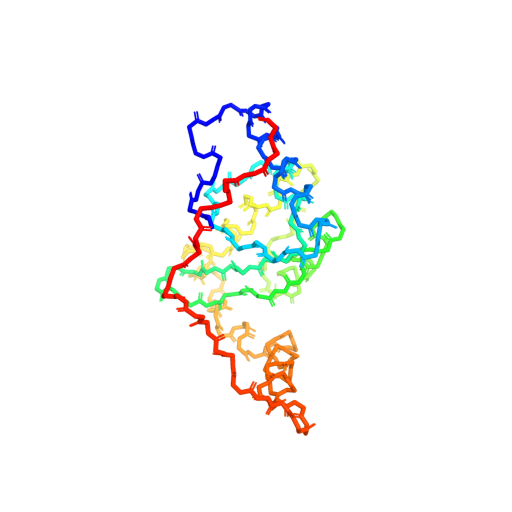867 -20.007 1.00 77.94 142 PRO A CA 1
ATOM 1095 C C . PRO A 1 142 ? 20.827 -18.987 -18.754 1.00 77.94 142 PRO A C 1
ATOM 1097 O O . PRO A 1 142 ? 21.705 -19.845 -18.693 1.00 77.94 142 PRO A O 1
ATOM 1100 N N . THR A 1 143 ? 20.591 -18.149 -17.743 1.00 77.44 143 THR A N 1
ATOM 1101 C CA . THR A 1 143 ? 21.252 -18.214 -16.441 1.00 77.44 143 THR A CA 1
ATOM 1102 C C . THR A 1 143 ? 20.223 -18.142 -15.309 1.00 77.44 143 THR A C 1
ATOM 1104 O O . THR A 1 143 ? 19.227 -17.430 -15.436 1.00 77.44 143 THR A O 1
ATOM 1107 N N . PRO A 1 144 ? 20.471 -18.806 -14.163 1.00 66.25 144 PRO A N 1
ATOM 1108 C CA . PRO A 1 144 ? 19.576 -18.745 -13.001 1.00 66.25 144 PRO A CA 1
ATOM 1109 C C . PRO A 1 144 ? 19.504 -17.357 -12.347 1.00 66.25 144 PRO A C 1
ATOM 1111 O O . PRO A 1 144 ? 18.587 -17.072 -11.583 1.00 66.25 144 PRO A O 1
ATOM 1114 N N . PHE A 1 145 ? 20.490 -16.499 -12.621 1.00 66.50 145 PHE A N 1
ATOM 1115 C CA . PHE A 1 145 ? 20.632 -15.176 -12.025 1.00 66.50 145 PHE A CA 1
ATOM 1116 C C . PHE A 1 145 ? 20.799 -14.114 -13.110 1.00 66.50 145 PHE A C 1
ATOM 1118 O O . PHE A 1 145 ? 21.344 -14.394 -14.182 1.00 66.50 145 PHE A O 1
ATOM 1125 N N . LEU A 1 146 ? 20.389 -12.882 -12.796 1.00 60.91 146 LEU A N 1
ATOM 1126 C CA . LEU A 1 146 ? 20.744 -11.698 -13.574 1.00 60.91 146 LEU A CA 1
ATOM 1127 C C . LEU A 1 146 ? 22.275 -11.595 -13.634 1.00 60.91 146 LEU A C 1
ATOM 1129 O O . LEU A 1 146 ? 22.932 -11.341 -12.623 1.00 60.91 146 LEU A O 1
ATOM 1133 N N . THR A 1 147 ? 22.857 -11.805 -14.812 1.00 54.59 147 THR A N 1
ATOM 1134 C CA . THR A 1 147 ? 24.276 -11.531 -15.045 1.00 54.59 147 THR A CA 1
ATOM 1135 C C . THR A 1 147 ? 24.516 -10.038 -14.867 1.00 54.59 147 THR A C 1
ATOM 1137 O O . THR A 1 147 ? 23.770 -9.223 -15.413 1.00 54.59 147 THR A O 1
ATOM 1140 N N . LYS A 1 148 ? 25.541 -9.676 -14.083 1.00 50.22 148 LYS A N 1
ATOM 1141 C CA . LYS A 1 148 ? 25.932 -8.278 -13.861 1.00 50.22 148 LYS A CA 1
ATOM 1142 C C . LYS A 1 148 ? 26.018 -7.555 -15.206 1.00 50.22 148 LYS A C 1
ATOM 1144 O O . LYS A 1 148 ? 26.765 -7.979 -16.085 1.00 50.22 148 LYS A O 1
ATOM 1149 N N . TRP A 1 149 ? 25.266 -6.466 -15.340 1.00 53.41 149 TRP A N 1
ATOM 1150 C CA . TRP A 1 149 ? 25.444 -5.499 -16.417 1.00 53.41 149 TRP A CA 1
ATOM 1151 C C . TRP A 1 149 ? 26.835 -4.865 -16.240 1.00 53.41 149 TRP A C 1
ATOM 1153 O O . TRP A 1 149 ? 27.020 -3.965 -15.428 1.00 53.41 149 TRP A O 1
ATOM 1163 N N . LEU A 1 150 ? 27.839 -5.408 -16.927 1.00 51.59 150 LEU A N 1
ATOM 1164 C CA . LEU A 1 150 ? 29.148 -4.787 -17.122 1.00 51.59 150 LEU A CA 1
ATOM 1165 C C . LEU A 1 150 ? 29.103 -4.081 -18.482 1.00 51.59 150 LEU A C 1
ATOM 1167 O O . LEU A 1 150 ? 29.407 -4.693 -19.502 1.00 51.59 150 LEU A O 1
ATOM 1171 N N . GLY A 1 151 ? 28.674 -2.818 -18.513 1.00 48.22 151 GLY A N 1
ATOM 1172 C CA . GLY A 1 151 ? 28.756 -2.003 -19.728 1.00 48.22 151 GLY A CA 1
ATOM 1173 C C . GLY A 1 151 ? 28.035 -0.658 -19.636 1.00 48.22 151 GLY A C 1
ATOM 1174 O O . GLY A 1 151 ? 26.834 -0.640 -19.405 1.00 48.22 151 GLY A O 1
ATOM 1175 N N . ALA A 1 152 ? 28.782 0.422 -19.901 1.00 42.91 152 ALA A N 1
ATOM 1176 C CA . ALA A 1 152 ? 28.423 1.851 -19.915 1.00 42.91 152 ALA A CA 1
ATOM 1177 C C . ALA A 1 152 ? 28.202 2.455 -18.512 1.00 42.91 152 ALA A C 1
ATOM 1179 O O . ALA A 1 152 ? 27.117 2.351 -17.948 1.00 42.91 152 ALA A O 1
ATOM 1180 N N . ILE A 1 153 ? 29.209 3.059 -17.871 1.00 39.34 153 ILE A N 1
ATOM 1181 C CA . ILE A 1 153 ? 30.089 4.151 -18.348 1.00 39.34 153 ILE A CA 1
ATOM 1182 C C . ILE A 1 153 ? 31.526 3.936 -17.869 1.00 39.34 153 ILE A C 1
ATOM 1184 O O . ILE A 1 153 ? 31.683 3.530 -16.695 1.00 39.34 153 ILE A O 1
#

Sequence (153 aa):
MDEPTTGLDARAAAIVMRAVKNVVDTGRTIVCTIHQPSIVIFESFDKLILLKTSGRIVYSGPLGKHSSSVIEYFEGISGVLKIKDNYNPATWMLEITSKSSEAELGVDFAQKFGDSILYEKNKELVRQLSTPPSGSRDLHFPTPFLTKWLGAI

Radius of gyration: 18.65 Å; chains: 1; bounding box: 49×38×48 Å

Foldseek 3Di:
DEAQCPPHDPVRSLVSLVVVLVVVVVVDDDDYDHDQDDLSSLQSDQWDFDADPVRFTLDTGGCDHSSVVVQVLQVPDPPQDHDDPPDRPSVSVCVCQHPVNCVVVVDDSSVVCVPDPRVVVVVVVCVVVVDDDPPDDPDDDPDPDDDDPPDDD

Organism: Acer saccharum (NCBI:txid4024)